Protein AF-A0A966B852-F1 (afdb_monomer_lite)

Sequence (145 aa):
LFPLNEILDSVLAEARLGRPLHDAVEAAAEAEQNRHFDVIASAIGLHGHHGGSLTEILSTVSESIEAEDELRREVETLTAEGRLSAQVLMALPLASLALLSLLSPGYAGPLFTTSAGHALTIVGLVLGAAGWGWLRALSRPGMPL

Foldseek 3Di:
DDPPVVLVVQLVVVVVVVDQSLVSLVVSLVVVPDPVSVVVSVVVNVVSPPPPPPVVVVVVVVVVVVVVVVVVVVVVVVLVVVLVVLVVVLCVVVVVVVVCCVVDVCPLVCLPPPPVSVVVVVVNVVVSVVSVVVSVVVVPPDDDD

Structure (mmCIF, N/CA/C/O backbone):
data_AF-A0A966B852-F1
#
_entry.id   AF-A0A966B852-F1
#
loop_
_atom_site.group_PDB
_atom_site.id
_atom_site.type_symbol
_atom_site.label_atom_id
_atom_site.label_alt_id
_atom_site.label_comp_id
_atom_site.label_asym_id
_atom_site.label_entity_id
_atom_site.label_seq_id
_atom_site.pdbx_PDB_ins_code
_atom_site.Cartn_x
_atom_site.Cartn_y
_atom_site.Cartn_z
_atom_site.occupancy
_atom_site.B_iso_or_equiv
_atom_site.auth_seq_id
_atom_site.auth_comp_id
_atom_site.auth_asym_id
_atom_site.auth_atom_id
_atom_site.pdbx_PDB_model_num
ATOM 1 N N . LEU A 1 1 ? -48.969 -9.190 47.652 1.00 48.00 1 LEU A N 1
ATOM 2 C CA . LEU A 1 1 ? -48.054 -8.143 47.151 1.00 48.00 1 LEU A CA 1
ATOM 3 C C . LEU A 1 1 ? -46.688 -8.484 47.710 1.00 48.00 1 LEU A C 1
ATOM 5 O O . LEU A 1 1 ? -46.558 -8.566 48.920 1.00 48.00 1 LEU A O 1
ATOM 9 N N . PHE A 1 2 ? -45.768 -8.861 46.831 1.00 55.59 2 PHE A N 1
ATOM 10 C CA . PHE A 1 2 ? -44.434 -9.364 47.169 1.00 55.59 2 PHE A CA 1
ATOM 11 C C . PHE A 1 2 ? -43.600 -8.248 47.846 1.00 55.59 2 PHE A C 1
ATOM 13 O O . PHE A 1 2 ? -43.732 -7.104 47.397 1.00 55.59 2 PHE A O 1
ATOM 20 N N . PRO A 1 3 ? -42.776 -8.516 48.880 1.00 65.44 3 PRO A N 1
ATOM 21 C CA . PRO A 1 3 ? -41.957 -7.502 49.561 1.00 65.44 3 PRO A CA 1
ATOM 22 C C . PRO A 1 3 ? -40.738 -7.093 48.712 1.00 65.44 3 PRO A C 1
ATOM 24 O O . PRO A 1 3 ? -39.591 -7.382 49.024 1.00 65.44 3 PRO A O 1
ATOM 27 N N . LEU A 1 4 ? -40.984 -6.422 47.585 1.00 64.31 4 LEU A N 1
ATOM 28 C CA . LEU A 1 4 ? -39.937 -5.926 46.679 1.00 64.31 4 LEU A CA 1
ATOM 29 C C . LEU A 1 4 ? -39.017 -4.893 47.342 1.00 64.31 4 LEU A C 1
ATOM 31 O O . LEU A 1 4 ? -37.854 -4.777 46.973 1.00 64.31 4 LEU A O 1
ATOM 35 N N . ASN A 1 5 ? -39.547 -4.135 48.300 1.00 68.81 5 ASN A N 1
ATOM 36 C CA . ASN A 1 5 ? -38.847 -3.061 48.994 1.00 68.81 5 ASN A CA 1
ATOM 37 C C . ASN A 1 5 ? -37.686 -3.570 49.859 1.00 68.81 5 ASN A C 1
ATOM 39 O O . ASN A 1 5 ? -36.601 -3.012 49.768 1.00 68.81 5 ASN A O 1
ATOM 43 N N . GLU A 1 6 ? -37.879 -4.642 50.630 1.00 66.31 6 GLU A N 1
ATOM 44 C CA . GLU A 1 6 ? -36.829 -5.191 51.507 1.00 66.31 6 GLU A CA 1
ATOM 45 C C . GLU A 1 6 ? -35.634 -5.721 50.700 1.00 66.31 6 GLU A C 1
ATOM 47 O O . GLU A 1 6 ? -34.477 -5.537 51.075 1.00 66.31 6 GLU A O 1
ATOM 52 N N . ILE A 1 7 ? -35.911 -6.302 49.533 1.00 62.09 7 ILE A N 1
ATOM 53 C CA . ILE A 1 7 ? -34.888 -6.859 48.646 1.00 62.09 7 ILE A CA 1
ATOM 54 C C . ILE A 1 7 ? -34.153 -5.745 47.889 1.00 62.09 7 ILE A C 1
ATOM 56 O O . ILE A 1 7 ? -32.927 -5.773 47.792 1.00 62.09 7 ILE A O 1
ATOM 60 N N . LEU A 1 8 ? -34.875 -4.727 47.403 1.00 68.12 8 LEU A N 1
ATOM 61 C CA . LEU A 1 8 ? -34.268 -3.520 46.829 1.00 68.12 8 LEU A CA 1
ATOM 62 C C . LEU A 1 8 ? -33.354 -2.825 47.841 1.00 68.12 8 LEU A C 1
ATOM 64 O O . LEU A 1 8 ? -32.257 -2.415 47.473 1.00 68.12 8 LEU A O 1
ATOM 68 N N . ASP A 1 9 ? -33.763 -2.744 49.106 1.00 75.19 9 ASP A N 1
ATOM 69 C CA . ASP A 1 9 ? -32.949 -2.160 50.169 1.00 75.19 9 ASP A CA 1
ATOM 70 C C . ASP A 1 9 ? -31.682 -2.987 50.446 1.00 75.19 9 ASP A C 1
ATOM 72 O O . ASP A 1 9 ? -30.610 -2.403 50.615 1.00 75.19 9 ASP A O 1
ATOM 76 N N . SER A 1 10 ? -31.760 -4.323 50.408 1.00 69.06 10 SER A N 1
ATOM 77 C CA . SER A 1 10 ? -30.589 -5.208 50.546 1.00 69.06 10 SER A CA 1
ATOM 78 C C . SER A 1 10 ? -29.609 -5.068 49.378 1.00 69.06 10 SER A C 1
ATOM 80 O O . SER A 1 10 ? -28.415 -4.840 49.580 1.00 69.06 10 SER A O 1
ATOM 82 N N . VAL A 1 11 ? -30.116 -5.119 48.144 1.00 66.69 11 VAL A N 1
ATOM 83 C CA . VAL A 1 11 ? -29.307 -4.955 46.926 1.00 66.69 11 VAL A CA 1
ATOM 84 C C . VAL A 1 11 ? -28.652 -3.570 46.889 1.00 66.69 11 VAL A C 1
ATOM 86 O O . VAL A 1 11 ? -27.475 -3.440 46.553 1.00 66.69 11 VAL A O 1
ATOM 89 N N . LEU A 1 12 ? -29.381 -2.519 47.280 1.00 71.81 12 LEU A N 1
ATOM 90 C CA . LEU A 1 12 ? -28.845 -1.160 47.376 1.00 71.81 12 LEU A CA 1
ATOM 91 C C . LEU A 1 12 ? -27.824 -1.015 48.510 1.00 71.81 12 LEU A C 1
ATOM 93 O O . LEU A 1 12 ? -26.866 -0.254 48.358 1.00 71.81 12 LEU A O 1
ATOM 97 N N . ALA A 1 13 ? -27.997 -1.718 49.631 1.00 75.00 13 ALA A N 1
ATOM 98 C CA . ALA A 1 13 ? -27.025 -1.731 50.718 1.00 75.00 13 ALA A CA 1
ATOM 99 C C . ALA A 1 13 ? -25.697 -2.359 50.272 1.00 75.00 13 ALA A C 1
ATOM 101 O O . ALA A 1 13 ? -24.640 -1.782 50.521 1.00 75.00 13 ALA A O 1
ATOM 102 N N . GLU A 1 14 ? -25.732 -3.473 49.543 1.00 66.88 14 GLU A N 1
ATOM 103 C CA . GLU A 1 14 ? -24.518 -4.135 49.050 1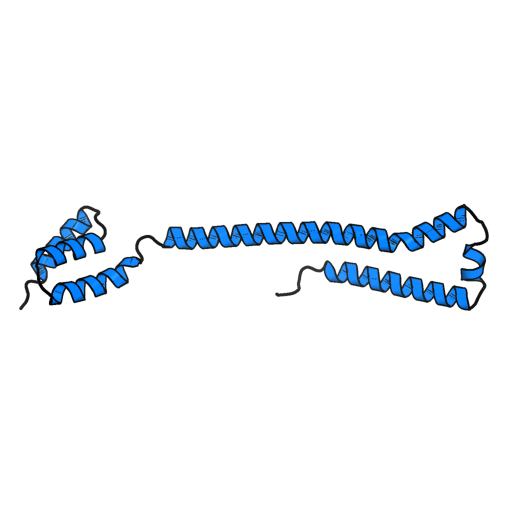.00 66.88 14 GLU A CA 1
ATOM 104 C C . GLU A 1 14 ? -23.863 -3.413 47.872 1.00 66.88 14 GLU A C 1
ATOM 106 O O . GLU A 1 14 ? -22.635 -3.310 47.827 1.00 66.88 14 GLU A O 1
ATOM 111 N N . ALA A 1 15 ? -24.652 -2.799 46.988 1.00 66.75 15 ALA A N 1
ATOM 112 C CA . ALA A 1 15 ? -24.124 -1.912 45.955 1.00 66.75 15 ALA A CA 1
ATOM 113 C C . ALA A 1 15 ? -23.408 -0.688 46.564 1.00 66.75 15 ALA A C 1
ATOM 115 O O . ALA A 1 15 ? -22.363 -0.262 46.072 1.00 66.75 15 ALA A O 1
ATOM 116 N N . ARG A 1 16 ? -23.915 -0.141 47.682 1.00 71.44 16 ARG A N 1
ATOM 117 C CA . ARG A 1 16 ? -23.251 0.945 48.436 1.00 71.44 16 ARG A CA 1
ATOM 118 C C . ARG A 1 16 ? -21.966 0.504 49.136 1.00 71.44 16 ARG A C 1
ATOM 120 O O . ARG A 1 16 ? -21.122 1.351 49.415 1.00 71.44 16 ARG A O 1
ATOM 127 N N . LEU A 1 17 ? -21.802 -0.793 49.393 1.00 76.25 17 LEU A N 1
ATOM 128 C CA . LEU A 1 17 ? -20.567 -1.388 49.914 1.00 76.25 17 LEU A CA 1
ATOM 129 C C . LEU A 1 17 ? -19.534 -1.668 48.807 1.00 76.25 17 LEU A C 1
ATOM 131 O O . LEU A 1 17 ? -18.475 -2.226 49.084 1.00 76.25 17 LEU A O 1
ATOM 135 N N . GLY A 1 18 ? -19.817 -1.257 47.565 1.00 61.81 18 GLY A N 1
ATOM 136 C CA . GLY A 1 18 ? -18.906 -1.384 46.428 1.00 61.81 18 GLY A CA 1
ATOM 137 C C . GLY A 1 18 ? -18.930 -2.757 45.761 1.00 61.81 18 GLY A C 1
ATOM 138 O O . GLY A 1 18 ? -18.088 -3.017 44.902 1.00 61.81 18 GLY A O 1
ATOM 139 N N . ARG A 1 19 ? -19.874 -3.636 46.128 1.00 65.94 19 ARG A N 1
ATOM 140 C CA . ARG A 1 19 ? -20.067 -4.906 45.422 1.00 65.94 19 ARG A CA 1
ATOM 141 C C . ARG A 1 19 ? -20.747 -4.635 44.076 1.00 65.94 19 ARG A C 1
ATOM 143 O O . ARG A 1 19 ? -21.645 -3.790 44.009 1.00 65.94 19 ARG A O 1
ATOM 150 N N . PRO A 1 20 ? -20.341 -5.325 43.000 1.00 65.62 20 PRO A N 1
ATOM 151 C CA . PRO A 1 20 ? -21.034 -5.247 41.726 1.00 65.62 20 PRO A CA 1
ATOM 152 C C . PRO A 1 20 ? -22.525 -5.546 41.900 1.00 65.62 20 PRO A C 1
ATOM 154 O O . PRO A 1 20 ? -22.908 -6.479 42.602 1.00 65.62 20 PRO A O 1
ATOM 157 N N . LEU A 1 21 ? -23.375 -4.757 41.239 1.00 64.25 21 LEU A N 1
ATOM 158 C CA . LEU A 1 21 ? -24.830 -4.876 41.365 1.00 64.25 21 LEU A CA 1
ATOM 159 C C . LEU A 1 21 ? -25.334 -6.285 41.007 1.00 64.25 21 LEU A C 1
ATOM 161 O O . LEU A 1 21 ? -26.315 -6.736 41.581 1.00 64.25 21 LEU A O 1
ATOM 165 N N . HIS A 1 22 ? -24.653 -6.984 40.093 1.00 64.50 22 HIS A N 1
ATOM 166 C CA . HIS A 1 22 ? -24.993 -8.359 39.725 1.00 64.50 22 HIS A CA 1
ATOM 167 C C . HIS A 1 22 ? -24.741 -9.345 40.877 1.00 64.50 22 HIS A C 1
ATOM 169 O O . HIS A 1 22 ? -25.672 -10.046 41.254 1.00 64.50 22 HIS A O 1
ATOM 175 N N . ASP A 1 23 ? -23.556 -9.310 41.497 1.00 66.25 23 ASP A N 1
ATOM 176 C CA . ASP A 1 23 ? -23.209 -10.146 42.654 1.00 66.25 23 ASP A CA 1
ATOM 177 C C . ASP A 1 23 ? -24.171 -9.913 43.828 1.00 66.25 23 ASP A C 1
ATOM 179 O O . ASP A 1 23 ? -24.547 -10.844 44.534 1.00 66.25 23 ASP A O 1
ATOM 183 N N . ALA A 1 24 ? -24.589 -8.659 44.036 1.00 69.69 24 ALA A N 1
ATOM 184 C CA . ALA A 1 24 ? -25.550 -8.293 45.076 1.00 69.69 24 ALA A CA 1
ATOM 185 C C . ALA A 1 24 ? -26.969 -8.816 44.780 1.00 69.69 24 ALA A C 1
ATOM 187 O O . ALA A 1 24 ? -27.673 -9.260 45.684 1.00 69.69 24 ALA A O 1
ATOM 188 N N . VAL A 1 25 ? -27.401 -8.785 43.515 1.00 65.06 25 VAL A N 1
ATOM 189 C CA . VAL A 1 25 ? -28.706 -9.317 43.086 1.00 65.06 25 VAL A CA 1
ATOM 190 C C . VAL A 1 25 ? -28.722 -10.847 43.117 1.00 65.06 25 VAL A C 1
ATOM 192 O O . VAL A 1 25 ? -29.737 -11.426 43.492 1.00 65.06 25 VAL A O 1
ATOM 195 N N . GLU A 1 26 ? -27.615 -11.497 42.760 1.00 68.81 26 GLU A N 1
ATOM 196 C CA . GLU A 1 26 ? -27.466 -12.955 42.786 1.00 68.81 26 GLU A CA 1
ATOM 197 C C . GLU A 1 26 ? -27.435 -13.483 44.224 1.00 68.81 26 GLU A C 1
ATOM 199 O O . GLU A 1 26 ? -28.216 -14.369 44.565 1.00 68.81 26 GLU A O 1
ATOM 204 N N . ALA A 1 27 ? -26.663 -12.848 45.112 1.00 69.50 27 ALA A N 1
ATOM 205 C CA . ALA A 1 27 ? -26.659 -13.178 46.537 1.00 69.50 27 ALA A CA 1
ATOM 206 C C . ALA A 1 27 ? -28.040 -12.981 47.192 1.00 69.50 27 ALA A C 1
ATOM 208 O O . ALA A 1 27 ? -28.475 -13.807 47.998 1.00 69.50 27 ALA A O 1
ATOM 209 N N . ALA A 1 28 ? -28.758 -11.914 46.824 1.00 66.94 28 ALA A N 1
ATOM 210 C CA . ALA A 1 28 ? -30.120 -11.680 47.298 1.00 66.94 28 ALA A CA 1
ATOM 211 C C . ALA A 1 28 ? -31.127 -12.706 46.739 1.00 66.94 28 ALA A C 1
ATOM 213 O O . ALA A 1 28 ? -32.055 -13.102 47.444 1.00 66.94 28 ALA A O 1
ATOM 214 N N . ALA A 1 29 ? -30.944 -13.167 45.498 1.00 65.44 29 ALA A N 1
ATOM 215 C CA . ALA A 1 29 ? -31.790 -14.189 44.882 1.00 65.44 29 ALA A CA 1
ATOM 216 C C . ALA A 1 29 ? -31.567 -15.584 45.495 1.00 65.44 29 ALA A C 1
ATOM 218 O O . ALA A 1 29 ? -32.538 -16.292 45.766 1.00 65.44 29 ALA A O 1
ATOM 219 N N . GLU A 1 30 ? -30.314 -15.948 45.787 1.00 67.69 30 GLU A N 1
ATOM 220 C CA . GLU A 1 30 ? -29.963 -17.205 46.461 1.00 67.69 30 GLU A CA 1
ATOM 221 C C . GLU A 1 30 ? -30.512 -17.273 47.895 1.00 67.69 30 GLU A C 1
ATOM 223 O O . GLU A 1 30 ? -30.950 -18.335 48.348 1.00 67.69 30 GLU A O 1
ATOM 228 N N . ALA A 1 31 ? -30.534 -16.140 48.605 1.00 66.69 31 ALA A N 1
ATOM 229 C CA . ALA A 1 31 ? -31.030 -16.059 49.978 1.00 66.69 31 ALA A CA 1
ATOM 230 C C . ALA A 1 31 ? -32.558 -16.249 50.094 1.00 66.69 31 ALA A C 1
ATOM 232 O O . ALA A 1 31 ? -33.029 -16.822 51.076 1.00 66.69 31 ALA A O 1
ATOM 233 N N . GLU A 1 32 ? -33.330 -15.808 49.096 1.00 67.56 32 GLU A N 1
ATOM 234 C CA . GLU A 1 32 ? -34.805 -15.810 49.116 1.00 67.56 32 GLU A CA 1
ATOM 235 C C . GLU A 1 32 ? -35.452 -17.133 48.639 1.00 67.56 32 GLU A C 1
ATOM 237 O O . GLU A 1 32 ? -36.660 -17.320 48.792 1.00 67.56 32 GLU A O 1
ATOM 242 N N . GLN A 1 33 ? -34.681 -18.079 48.075 1.00 60.09 33 GLN A N 1
ATOM 243 C CA . GLN A 1 33 ? -35.133 -19.421 47.637 1.00 60.09 33 GLN A CA 1
ATOM 244 C C . GLN A 1 33 ? -36.464 -19.442 46.845 1.00 60.09 33 GLN A C 1
ATOM 246 O O . GLN A 1 33 ? -37.292 -20.348 46.997 1.00 60.09 33 GLN A O 1
ATOM 251 N N . ASN A 1 34 ? -36.693 -18.456 45.970 1.00 62.53 34 ASN A N 1
ATOM 252 C CA . ASN A 1 34 ? -37.929 -18.335 45.195 1.00 62.53 34 ASN A CA 1
ATOM 253 C C . ASN A 1 34 ? -37.671 -18.408 43.682 1.00 62.53 34 ASN A C 1
ATOM 255 O O . ASN A 1 34 ? -37.005 -17.558 43.101 1.00 62.53 34 ASN A O 1
ATOM 259 N N . ARG A 1 35 ? -38.296 -19.380 43.007 1.00 56.00 35 ARG A N 1
ATOM 260 C CA . ARG A 1 35 ? -38.145 -19.638 41.561 1.00 56.00 35 ARG A CA 1
ATOM 261 C C . ARG A 1 35 ? -38.509 -18.444 40.662 1.00 56.00 35 ARG A C 1
ATOM 263 O O . ARG A 1 35 ? -38.026 -18.359 39.537 1.00 56.00 35 ARG A O 1
ATOM 270 N N . HIS A 1 36 ? -39.369 -17.531 41.114 1.00 56.44 36 HIS A N 1
ATOM 271 C CA . HIS A 1 36 ? -39.676 -16.313 40.355 1.00 56.44 36 HIS A CA 1
ATOM 272 C C . HIS A 1 36 ? -38.546 -15.275 40.422 1.00 56.44 36 HIS A C 1
ATOM 27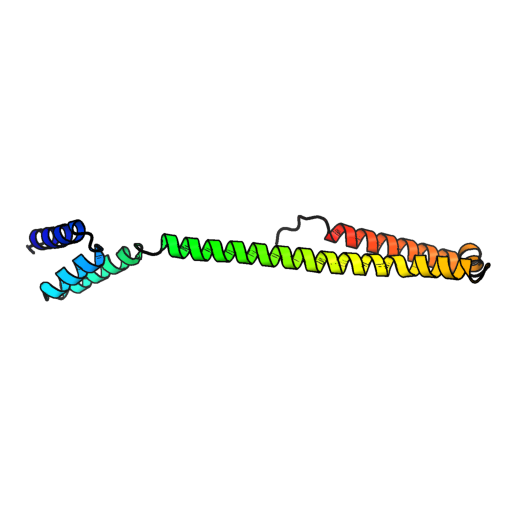4 O O . HIS A 1 36 ? -38.415 -14.471 39.501 1.00 56.44 36 HIS A O 1
ATOM 280 N N . PHE A 1 37 ? -37.717 -15.324 41.467 1.00 60.38 37 PHE A N 1
ATOM 281 C CA . PHE A 1 37 ? -36.550 -14.466 41.637 1.00 60.38 37 PHE A CA 1
ATOM 282 C C . PHE A 1 37 ? -35.379 -14.892 40.754 1.00 60.38 37 PHE A C 1
ATOM 284 O O . PHE A 1 37 ? -34.794 -14.019 40.125 1.00 60.38 37 PHE A O 1
ATOM 291 N N . ASP A 1 38 ? -35.124 -16.194 40.577 1.00 59.75 38 ASP A N 1
ATOM 292 C CA . ASP A 1 38 ? -34.083 -16.693 39.656 1.00 59.75 38 ASP A CA 1
ATOM 293 C C . ASP A 1 38 ? -34.253 -16.156 38.231 1.00 59.75 38 ASP A C 1
ATOM 295 O O . ASP A 1 38 ? -33.286 -15.812 37.553 1.00 59.75 38 ASP A O 1
ATOM 299 N N . VAL A 1 39 ? -35.502 -16.050 37.766 1.00 58.03 39 VAL A N 1
ATOM 300 C CA . VAL A 1 39 ? -35.824 -15.556 36.420 1.00 58.03 39 VAL A CA 1
ATOM 301 C C . VAL A 1 39 ? -35.563 -14.051 36.304 1.00 58.03 39 VAL A C 1
ATOM 303 O O . VAL A 1 39 ? -35.057 -13.591 35.280 1.00 58.03 39 VAL A O 1
ATOM 306 N N . ILE A 1 40 ? -35.876 -13.281 37.349 1.00 61.28 40 ILE A N 1
ATOM 307 C CA . ILE A 1 40 ? -35.648 -11.829 37.388 1.00 61.28 40 ILE A CA 1
ATOM 308 C C . ILE A 1 40 ? -34.151 -11.530 37.564 1.00 61.28 40 ILE A C 1
ATOM 310 O O . ILE A 1 40 ? -33.616 -10.679 36.856 1.00 61.28 40 ILE A O 1
ATOM 314 N N . ALA A 1 41 ? -33.460 -12.273 38.429 1.00 61.38 41 ALA A N 1
ATOM 315 C CA . ALA A 1 41 ? -32.017 -12.200 38.623 1.00 61.38 41 ALA A CA 1
ATOM 316 C C . ALA A 1 41 ? -31.260 -12.571 37.340 1.00 61.38 41 ALA A C 1
ATOM 318 O O . ALA A 1 41 ? -30.380 -11.826 36.926 1.00 61.38 41 ALA A O 1
ATOM 319 N N . SER A 1 42 ? -31.672 -13.628 36.632 1.00 58.44 42 SER A N 1
ATOM 320 C CA . SER A 1 42 ? -31.094 -14.005 35.332 1.00 58.44 42 SER A CA 1
ATOM 321 C C . SER A 1 42 ? -31.298 -12.922 34.265 1.00 58.44 42 SER A C 1
ATOM 323 O O . SER A 1 42 ? -30.395 -12.639 33.480 1.00 58.44 42 SER A O 1
ATOM 325 N N . ALA A 1 43 ? -32.469 -12.273 34.240 1.00 56.06 43 ALA A N 1
ATOM 326 C CA . ALA A 1 43 ? -32.754 -11.188 33.300 1.00 56.06 43 ALA A CA 1
ATOM 327 C C . ALA A 1 43 ? -31.921 -9.920 33.582 1.00 56.06 43 ALA A C 1
ATOM 329 O O . ALA A 1 43 ? -31.491 -9.243 32.645 1.00 56.06 43 ALA A O 1
ATOM 330 N N . ILE A 1 44 ? -31.669 -9.614 34.859 1.00 58.50 44 ILE A N 1
ATOM 331 C CA . ILE A 1 44 ? -30.837 -8.481 35.292 1.00 58.50 44 ILE A CA 1
ATOM 332 C C . ILE A 1 44 ? -29.342 -8.799 35.123 1.00 58.50 44 ILE A C 1
ATOM 334 O O . ILE A 1 44 ? -28.597 -7.956 34.625 1.00 58.50 44 ILE A O 1
ATOM 338 N N . GLY A 1 45 ? -28.907 -10.021 35.438 1.00 54.81 45 GLY A N 1
ATOM 339 C CA . GLY A 1 45 ? -27.536 -10.501 35.236 1.00 54.81 45 GLY A CA 1
ATOM 340 C C . GLY A 1 45 ? -27.113 -10.503 33.764 1.00 54.81 45 GLY A C 1
ATOM 341 O O . GLY A 1 45 ? -25.975 -10.155 33.447 1.00 54.81 45 GLY A O 1
ATOM 342 N N . LEU A 1 46 ? -28.055 -10.767 32.850 1.00 50.84 46 LEU A N 1
ATOM 343 C CA . LEU A 1 46 ? -27.834 -10.677 31.404 1.00 50.84 46 LEU A CA 1
ATOM 344 C C . LEU A 1 46 ? -27.556 -9.236 30.931 1.00 50.84 46 LEU A C 1
ATOM 346 O O . LEU A 1 46 ? -26.767 -9.035 30.010 1.00 50.84 46 LEU A O 1
ATOM 350 N N . HIS A 1 47 ? -28.157 -8.228 31.573 1.00 45.53 47 HIS A N 1
ATOM 351 C CA . HIS A 1 47 ? -27.874 -6.811 31.296 1.00 45.53 47 HIS A CA 1
ATOM 352 C C . HIS A 1 47 ? -26.650 -6.281 32.066 1.00 45.53 47 HIS A C 1
ATOM 354 O O . HIS A 1 47 ? -25.979 -5.363 31.598 1.00 45.53 47 HIS A O 1
ATOM 360 N N . GLY A 1 48 ? -26.321 -6.873 33.218 1.00 49.31 48 GLY A N 1
ATOM 361 C CA . GLY A 1 48 ? -25.171 -6.509 34.056 1.00 49.31 48 GLY A CA 1
ATOM 362 C C . GLY A 1 48 ? -23.807 -6.956 33.518 1.00 49.31 48 GLY A C 1
ATOM 363 O O . GLY A 1 48 ? -22.780 -6.491 34.007 1.00 49.31 48 GLY A O 1
ATOM 364 N N . HIS A 1 49 ? -23.779 -7.788 32.472 1.00 47.94 49 HIS A N 1
ATOM 365 C CA . HIS A 1 49 ? -22.552 -8.267 31.818 1.00 47.94 49 HIS A CA 1
ATOM 366 C C . HIS A 1 49 ? -21.667 -7.152 31.222 1.00 47.94 49 HIS A C 1
ATOM 368 O O . HIS A 1 49 ? -20.530 -7.399 30.835 1.00 47.94 49 HIS A O 1
ATOM 374 N N . HIS A 1 50 ? -22.157 -5.911 31.154 1.00 47.75 50 HIS A N 1
ATOM 375 C CA . HIS A 1 50 ? -21.450 -4.779 30.545 1.00 47.75 50 HIS A CA 1
ATOM 376 C C . HIS A 1 50 ? -20.764 -3.883 31.593 1.00 47.75 50 HIS A C 1
ATOM 378 O O . HIS A 1 50 ? -20.739 -2.662 31.463 1.00 47.75 50 HIS A O 1
ATOM 384 N N . GLY A 1 51 ? -20.221 -4.485 32.657 1.00 48.91 51 GLY A N 1
ATOM 385 C CA . GLY A 1 51 ? -19.489 -3.781 33.719 1.00 48.91 51 GLY A CA 1
ATOM 386 C C . GLY A 1 51 ? -17.959 -3.892 33.657 1.00 48.91 51 GLY A C 1
ATOM 387 O O . GLY A 1 51 ? -17.283 -3.110 34.315 1.00 48.91 51 GLY A O 1
ATOM 388 N N . GLY A 1 52 ? -17.401 -4.828 32.876 1.00 49.19 52 GLY A N 1
ATOM 389 C CA . GLY A 1 52 ? -15.947 -5.074 32.792 1.00 49.19 52 GLY A CA 1
ATOM 390 C C . GLY A 1 52 ? -15.303 -4.816 31.424 1.00 49.19 52 GLY A C 1
ATOM 391 O O . GLY A 1 52 ? -14.083 -4.801 31.312 1.00 49.19 52 GLY A O 1
ATOM 392 N N . SER A 1 53 ? -16.099 -4.583 30.377 1.00 61.12 53 SER A N 1
ATOM 393 C CA . SER A 1 53 ? -15.660 -4.890 29.007 1.00 61.12 53 SER A CA 1
ATOM 394 C C . SER A 1 53 ? -15.285 -3.681 28.138 1.00 61.12 53 SER A C 1
ATOM 396 O O . SER A 1 53 ? -14.790 -3.863 27.040 1.00 61.12 53 SER A O 1
ATOM 398 N N . LEU A 1 54 ? -15.450 -2.426 28.573 1.00 60.50 54 LEU A N 1
ATOM 399 C CA . LEU A 1 54 ? -14.984 -1.289 27.751 1.00 60.50 54 LEU A CA 1
ATOM 400 C C . LEU A 1 54 ? -13.458 -1.240 27.656 1.00 60.50 54 LEU A C 1
ATOM 402 O O . LEU A 1 54 ? -12.928 -1.008 26.578 1.00 60.50 54 LEU A O 1
ATOM 406 N N . THR A 1 55 ? -12.757 -1.493 28.762 1.00 73.44 55 THR A N 1
ATOM 407 C CA . THR A 1 55 ? -11.291 -1.594 28.772 1.00 73.44 55 THR A CA 1
ATOM 408 C C . THR A 1 55 ? -10.817 -2.792 27.952 1.00 73.44 55 THR A C 1
ATOM 410 O O . THR A 1 55 ? -9.824 -2.685 27.248 1.00 73.44 55 THR A O 1
ATOM 413 N N . GLU A 1 56 ? -11.548 -3.905 27.997 1.00 73.50 56 GLU A N 1
ATOM 414 C CA . GLU A 1 56 ? -11.250 -5.118 27.231 1.00 73.50 56 GLU A CA 1
ATOM 415 C C . GLU A 1 56 ? -11.493 -4.915 25.729 1.00 73.50 56 GLU A C 1
ATOM 417 O O . GLU A 1 56 ? -10.595 -5.141 24.929 1.00 73.50 56 GLU A O 1
ATOM 422 N N . ILE A 1 57 ? -12.649 -4.365 25.344 1.00 75.50 57 ILE A N 1
ATOM 423 C CA . ILE A 1 57 ? -12.969 -4.001 23.958 1.00 75.50 57 ILE A CA 1
ATOM 424 C C . ILE A 1 57 ? -11.973 -2.960 23.438 1.00 75.50 57 ILE A C 1
ATOM 426 O O . ILE A 1 57 ? -11.488 -3.087 22.318 1.00 75.50 57 ILE A O 1
ATOM 430 N N . LEU A 1 58 ? -11.628 -1.945 24.236 1.00 81.00 58 LEU A N 1
ATOM 431 C CA . LEU A 1 58 ? -10.645 -0.934 23.850 1.00 81.00 58 LEU A CA 1
ATOM 432 C C . LEU A 1 58 ? -9.235 -1.532 23.741 1.00 81.00 58 LEU A C 1
ATOM 434 O O . LEU A 1 58 ? -8.482 -1.111 22.868 1.00 81.00 58 LEU A O 1
ATOM 438 N N . SER A 1 59 ? -8.894 -2.528 24.564 1.00 83.00 59 SER A N 1
ATOM 439 C CA . SER A 1 59 ? -7.640 -3.285 24.468 1.00 83.00 59 SER A CA 1
ATOM 440 C C . SER A 1 59 ? -7.590 -4.109 23.187 1.00 83.00 59 SER A C 1
ATOM 442 O O . SER A 1 59 ? -6.615 -4.015 22.456 1.00 83.00 59 SER A O 1
ATOM 444 N N . THR A 1 60 ? -8.658 -4.839 22.856 1.00 84.25 60 THR A N 1
ATOM 445 C CA . THR A 1 60 ? -8.755 -5.600 21.604 1.00 84.25 60 THR A CA 1
ATOM 446 C C . THR A 1 60 ? -8.701 -4.687 20.380 1.00 84.25 60 THR A C 1
ATOM 448 O O . THR A 1 60 ? -8.036 -4.999 19.398 1.00 84.25 60 THR A O 1
ATOM 451 N N . VAL A 1 61 ? -9.372 -3.531 20.425 1.00 86.75 61 VAL A N 1
ATOM 452 C CA . VAL A 1 61 ? -9.306 -2.542 19.340 1.00 86.75 61 VAL A CA 1
ATOM 453 C C . VAL A 1 61 ? -7.902 -1.941 19.236 1.00 86.75 61 VAL A C 1
ATOM 455 O O . VAL A 1 61 ? -7.405 -1.781 18.127 1.00 86.75 61 VAL A O 1
ATOM 458 N N . SER A 1 62 ? -7.242 -1.649 20.359 1.00 88.94 62 SER A N 1
ATOM 459 C CA . SER A 1 62 ? -5.868 -1.126 20.364 1.00 88.94 62 SER A CA 1
ATOM 460 C C . SER A 1 62 ? -4.871 -2.149 19.817 1.00 88.94 62 SER A C 1
ATOM 462 O O . SER A 1 62 ? -4.084 -1.800 18.945 1.00 88.94 62 SER A O 1
ATOM 464 N N . GLU A 1 63 ? -4.964 -3.416 20.231 1.00 92.25 63 GLU A N 1
ATOM 465 C CA . GLU A 1 63 ? -4.167 -4.519 19.671 1.00 92.25 63 GLU A CA 1
ATOM 466 C C . GLU A 1 63 ? -4.419 -4.690 18.170 1.00 92.25 63 GLU A C 1
ATOM 468 O O . GLU A 1 63 ? -3.483 -4.891 17.401 1.00 92.25 63 GLU A O 1
ATOM 473 N N . SER A 1 64 ? -5.674 -4.563 17.728 1.00 93.00 64 SER A N 1
ATOM 474 C CA . SER A 1 64 ? -6.013 -4.629 16.306 1.00 93.00 64 SER A CA 1
ATOM 475 C C . SER A 1 64 ? -5.401 -3.475 15.510 1.00 93.00 64 SER A C 1
ATOM 477 O O . SER A 1 64 ? -4.933 -3.701 14.396 1.00 93.00 64 SER A O 1
ATOM 479 N N . ILE A 1 65 ? -5.401 -2.254 16.053 1.00 91.44 65 ILE A N 1
ATOM 480 C CA . ILE A 1 65 ? -4.798 -1.081 15.404 1.00 91.44 65 ILE A CA 1
ATOM 481 C C . ILE A 1 65 ? -3.278 -1.237 15.343 1.00 91.44 65 ILE A C 1
ATOM 483 O O . ILE A 1 65 ? -2.688 -0.988 14.297 1.00 91.44 65 ILE A O 1
ATOM 487 N N . GLU A 1 66 ? -2.638 -1.675 16.431 1.00 94.88 66 GLU A N 1
ATOM 488 C CA . GLU A 1 66 ? -1.192 -1.923 16.458 1.00 94.88 66 GLU A CA 1
ATOM 489 C C . GLU A 1 66 ? -0.787 -3.013 15.458 1.00 94.88 66 GLU A C 1
ATOM 491 O O . GLU A 1 66 ? 0.185 -2.834 14.722 1.00 94.88 66 GLU A O 1
ATOM 496 N N . ALA A 1 67 ? -1.568 -4.094 15.363 1.00 92.38 67 ALA A N 1
ATOM 497 C CA . ALA A 1 67 ? -1.347 -5.158 14.389 1.00 92.38 67 ALA 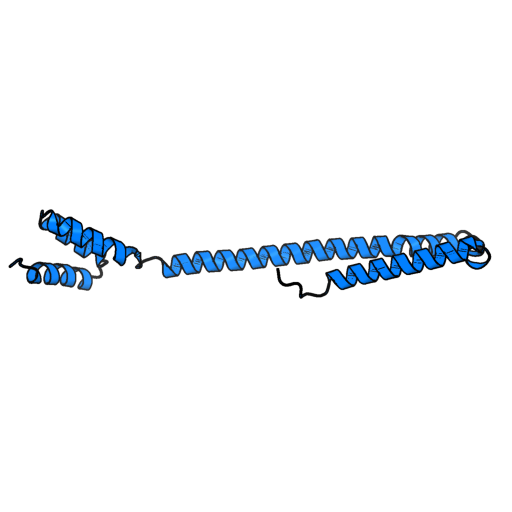A CA 1
ATOM 498 C C . ALA A 1 67 ? -1.505 -4.669 12.939 1.00 92.38 67 ALA A C 1
ATOM 500 O O . ALA A 1 67 ? -0.714 -5.045 12.072 1.00 92.38 67 ALA A O 1
ATOM 501 N N . GLU A 1 68 ? -2.495 -3.817 12.658 1.00 94.19 68 GLU A N 1
ATOM 502 C CA . GLU A 1 68 ? -2.665 -3.207 11.334 1.00 94.19 68 GLU A CA 1
ATOM 503 C C . GLU A 1 68 ? -1.479 -2.297 10.980 1.00 94.19 68 GLU A C 1
ATOM 505 O O . GLU A 1 68 ? -0.962 -2.345 9.860 1.00 94.19 68 GLU A O 1
ATOM 510 N N . ASP A 1 69 ? -1.001 -1.513 11.946 1.00 92.56 69 ASP A N 1
ATOM 511 C CA . ASP A 1 69 ? 0.154 -0.634 11.786 1.00 92.56 69 ASP A CA 1
ATOM 512 C C . ASP A 1 69 ? 1.441 -1.428 11.515 1.00 92.56 69 ASP A C 1
ATOM 514 O O . ASP A 1 69 ? 2.242 -1.046 10.656 1.00 92.56 69 ASP A O 1
ATOM 518 N N . GLU A 1 70 ? 1.644 -2.547 12.211 1.00 92.94 70 GLU A N 1
ATOM 519 C CA . GLU A 1 70 ? 2.787 -3.437 11.998 1.00 92.94 70 GLU A CA 1
ATOM 520 C C . GLU A 1 70 ? 2.732 -4.114 10.624 1.00 92.94 70 GLU A C 1
ATOM 522 O O . GLU A 1 70 ? 3.703 -4.032 9.867 1.00 92.94 70 GLU A O 1
ATOM 527 N N . LEU A 1 71 ? 1.575 -4.661 10.232 1.00 90.56 71 LEU A N 1
ATOM 528 C CA . LEU A 1 71 ? 1.367 -5.224 8.893 1.00 90.56 71 LEU A CA 1
ATOM 529 C C . LEU A 1 71 ? 1.615 -4.188 7.797 1.00 90.56 71 LEU A C 1
ATOM 531 O O . LEU A 1 71 ? 2.251 -4.483 6.784 1.00 90.56 71 LEU A O 1
ATOM 535 N N . ARG A 1 72 ? 1.145 -2.953 7.988 1.00 88.19 72 ARG A N 1
ATOM 536 C CA . ARG A 1 72 ? 1.371 -1.876 7.028 1.00 88.19 72 ARG A CA 1
ATOM 537 C C . ARG A 1 72 ? 2.856 -1.548 6.898 1.00 88.19 72 ARG A C 1
ATOM 539 O O . ARG A 1 72 ? 3.340 -1.413 5.774 1.00 88.19 72 ARG A O 1
ATOM 546 N N . ARG A 1 73 ? 3.590 -1.455 8.0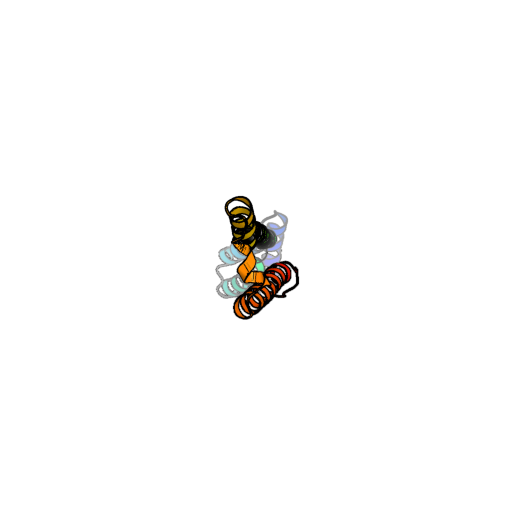10 1.00 87.25 73 ARG A N 1
ATOM 547 C CA . ARG A 1 73 ? 5.048 -1.228 7.999 1.00 87.25 73 ARG A CA 1
ATOM 548 C C . ARG A 1 73 ? 5.793 -2.380 7.327 1.00 87.25 73 ARG A C 1
ATOM 550 O O . ARG A 1 73 ? 6.732 -2.135 6.565 1.00 87.25 73 ARG A O 1
ATOM 557 N N . GLU A 1 74 ? 5.366 -3.617 7.556 1.00 89.12 74 GLU A N 1
ATOM 558 C CA . GLU A 1 74 ? 5.943 -4.797 6.914 1.00 89.12 74 GLU A CA 1
ATOM 559 C C . GLU A 1 74 ? 5.699 -4.781 5.398 1.00 89.12 74 GLU A C 1
ATOM 561 O O . GLU A 1 74 ? 6.645 -4.899 4.618 1.00 89.12 74 GLU A O 1
ATOM 566 N N . VAL A 1 75 ? 4.467 -4.510 4.955 1.00 85.62 75 VAL A N 1
ATOM 567 C CA . VAL A 1 75 ? 4.127 -4.369 3.529 1.00 85.62 75 VAL A CA 1
ATOM 568 C C . VAL A 1 75 ? 4.887 -3.212 2.877 1.00 85.62 75 VAL A C 1
ATOM 570 O O . VAL A 1 75 ? 5.388 -3.364 1.759 1.00 85.62 75 VAL A O 1
ATOM 573 N N . GLU A 1 76 ? 5.008 -2.063 3.545 1.00 83.81 76 GLU A N 1
ATOM 574 C CA . GLU A 1 76 ? 5.789 -0.921 3.056 1.00 83.81 76 GLU A CA 1
ATOM 575 C C . GLU A 1 76 ? 7.269 -1.299 2.875 1.00 83.81 76 GLU A C 1
ATOM 577 O O . GLU A 1 76 ? 7.864 -0.974 1.842 1.00 83.81 76 GLU A O 1
ATOM 582 N N . THR A 1 77 ? 7.834 -2.055 3.819 1.00 85.62 77 THR A N 1
ATOM 583 C CA . THR A 1 77 ? 9.225 -2.533 3.778 1.00 85.62 77 THR A CA 1
ATOM 584 C C . THR A 1 77 ? 9.445 -3.557 2.661 1.00 85.62 77 THR A C 1
ATOM 586 O O . THR A 1 77 ? 10.334 -3.374 1.827 1.00 85.62 77 THR A O 1
ATOM 589 N N . LEU A 1 78 ? 8.593 -4.583 2.568 1.00 83.19 78 LEU A N 1
ATOM 590 C CA . LEU A 1 78 ? 8.645 -5.603 1.511 1.00 83.19 78 LEU A CA 1
ATOM 591 C C . LEU A 1 78 ? 8.475 -4.982 0.118 1.00 83.19 78 LEU A C 1
ATOM 593 O O . LEU A 1 78 ? 9.170 -5.332 -0.839 1.00 83.19 78 LEU A O 1
ATOM 597 N N . THR A 1 79 ? 7.581 -4.000 -0.003 1.00 85.31 79 THR A N 1
ATOM 598 C CA . THR A 1 79 ? 7.377 -3.266 -1.255 1.00 85.31 79 THR A CA 1
ATOM 599 C C . THR A 1 79 ? 8.593 -2.405 -1.598 1.00 85.31 79 THR A C 1
ATOM 601 O O . THR A 1 79 ? 8.939 -2.284 -2.775 1.00 85.31 79 THR A O 1
ATOM 604 N N . ALA A 1 80 ? 9.263 -1.804 -0.610 1.00 81.38 80 ALA A N 1
ATOM 605 C CA . ALA A 1 80 ? 10.486 -1.039 -0.833 1.00 81.38 80 ALA A CA 1
ATOM 606 C C . ALA A 1 80 ? 11.617 -1.923 -1.384 1.00 81.38 80 ALA A C 1
ATOM 608 O O . ALA A 1 80 ? 12.249 -1.548 -2.375 1.00 81.38 80 ALA A O 1
ATOM 609 N N . GLU A 1 81 ? 11.817 -3.117 -0.824 1.00 81.00 81 GLU A N 1
ATOM 610 C CA . GLU A 1 81 ? 12.797 -4.088 -1.324 1.00 81.00 81 GLU A CA 1
ATOM 611 C C . GLU A 1 81 ? 12.463 -4.549 -2.754 1.00 81.00 81 GLU A C 1
ATOM 613 O O . GLU A 1 81 ? 13.311 -4.492 -3.651 1.00 81.00 81 GLU A O 1
ATOM 618 N N . GLY A 1 82 ? 11.199 -4.903 -3.010 1.00 83.00 82 GLY A N 1
ATOM 619 C CA . GLY A 1 82 ? 10.728 -5.280 -4.344 1.00 83.00 82 GLY A CA 1
ATOM 620 C C . GLY A 1 82 ? 10.906 -4.165 -5.382 1.00 83.00 82 GLY A C 1
ATOM 621 O O . GLY A 1 82 ? 11.303 -4.426 -6.520 1.00 83.00 82 GLY A O 1
ATOM 622 N N . ARG A 1 83 ? 10.685 -2.901 -4.995 1.00 83.31 83 ARG A N 1
ATOM 623 C CA . ARG A 1 83 ? 10.913 -1.731 -5.860 1.00 83.31 83 ARG A CA 1
ATOM 624 C C . ARG A 1 83 ? 12.386 -1.540 -6.194 1.00 83.31 83 ARG A C 1
ATOM 626 O O . ARG A 1 83 ? 12.690 -1.264 -7.353 1.00 83.31 83 ARG A O 1
ATOM 633 N N . LEU A 1 84 ? 13.283 -1.682 -5.219 1.00 84.62 84 LEU A N 1
ATOM 634 C CA . LEU A 1 84 ? 14.725 -1.587 -5.455 1.00 84.62 84 LEU A CA 1
ATOM 635 C C . LEU A 1 84 ? 15.197 -2.697 -6.399 1.00 84.62 84 LEU A C 1
ATOM 637 O O . LEU A 1 84 ? 15.878 -2.414 -7.383 1.00 84.62 84 LEU A O 1
ATOM 641 N N . SER A 1 85 ? 14.761 -3.937 -6.165 1.00 86.69 85 SER A N 1
ATOM 642 C CA . SER A 1 85 ? 15.066 -5.072 -7.043 1.00 86.69 85 SER A CA 1
ATOM 643 C C . SER A 1 85 ? 14.571 -4.838 -8.477 1.00 86.69 85 SER A C 1
ATOM 645 O O . SER A 1 85 ? 15.331 -4.964 -9.440 1.00 86.69 85 SER A O 1
ATOM 647 N N . ALA A 1 86 ? 13.327 -4.381 -8.638 1.00 84.88 86 ALA A N 1
ATOM 648 C CA . ALA A 1 86 ? 12.763 -4.069 -9.947 1.00 84.88 86 ALA A CA 1
ATOM 649 C C . ALA A 1 86 ? 13.487 -2.904 -10.652 1.00 84.88 86 ALA A C 1
ATOM 651 O O . ALA A 1 86 ? 13.687 -2.956 -11.866 1.00 84.88 86 ALA A O 1
ATOM 652 N N . GLN A 1 87 ? 13.937 -1.879 -9.917 1.00 84.75 87 GLN A N 1
ATOM 653 C CA . GLN A 1 87 ? 14.762 -0.800 -10.475 1.00 84.75 87 GLN A CA 1
ATOM 654 C C . GLN A 1 87 ? 16.117 -1.312 -10.978 1.00 84.75 87 GLN A C 1
ATOM 656 O O . GLN A 1 87 ? 16.536 -0.944 -12.077 1.00 84.75 87 GLN A O 1
ATOM 661 N N . VAL A 1 88 ? 16.782 -2.192 -10.222 1.00 89.12 88 VAL A N 1
ATOM 662 C CA . VAL A 1 88 ? 18.058 -2.806 -10.626 1.00 89.12 88 VAL A CA 1
ATOM 663 C C . VAL A 1 88 ? 17.884 -3.662 -11.883 1.00 89.12 88 VAL A C 1
ATOM 665 O O . VAL A 1 88 ? 18.648 -3.514 -12.838 1.00 89.12 88 VAL A O 1
ATOM 668 N N . LEU A 1 89 ? 16.850 -4.507 -11.930 1.00 88.44 89 LEU A N 1
ATOM 669 C CA . LEU A 1 89 ? 16.537 -5.338 -13.100 1.00 88.44 89 LEU A CA 1
ATOM 670 C C . LEU A 1 89 ? 16.233 -4.498 -14.348 1.00 88.44 89 LEU A C 1
ATOM 672 O O . LEU A 1 89 ? 16.629 -4.864 -15.452 1.00 88.44 89 LEU A O 1
ATOM 676 N N . MET A 1 90 ? 15.576 -3.350 -14.179 1.00 85.56 90 MET A N 1
ATOM 677 C CA . MET A 1 90 ? 15.281 -2.428 -15.277 1.00 85.56 90 MET A CA 1
ATOM 678 C C . MET A 1 90 ? 16.531 -1.684 -15.773 1.00 85.56 90 MET A C 1
ATOM 680 O O . MET A 1 90 ? 16.635 -1.375 -16.959 1.00 85.56 90 MET A O 1
ATOM 684 N N . ALA A 1 91 ? 17.501 -1.428 -14.890 1.00 87.44 91 ALA A N 1
ATOM 685 C CA . ALA A 1 91 ? 18.777 -0.804 -15.242 1.00 87.44 91 ALA A CA 1
ATOM 686 C C . ALA A 1 91 ? 19.763 -1.776 -15.920 1.00 87.44 91 ALA A C 1
ATOM 688 O O . ALA A 1 91 ? 20.600 -1.350 -16.714 1.00 87.44 91 ALA A O 1
ATOM 689 N N . LEU A 1 92 ? 19.655 -3.077 -15.647 1.00 90.62 92 LEU A N 1
ATOM 690 C CA . LEU A 1 92 ? 20.510 -4.149 -16.176 1.00 90.62 92 LEU A CA 1
ATOM 691 C C . LEU A 1 92 ? 20.703 -4.143 -17.713 1.00 90.62 92 LEU A C 1
ATOM 693 O O . LEU A 1 92 ? 21.853 -4.190 -18.162 1.00 90.62 92 LEU A O 1
ATOM 697 N N . PRO A 1 93 ? 19.654 -4.055 -18.557 1.00 84.31 93 PRO A N 1
ATOM 698 C CA . PRO A 1 93 ? 19.820 -3.992 -20.014 1.00 84.31 93 PRO A CA 1
ATOM 699 C C . PRO A 1 93 ? 20.554 -2.725 -20.482 1.00 84.31 93 PRO A C 1
ATOM 701 O O . PRO A 1 93 ? 21.364 -2.787 -21.403 1.00 84.31 93 PRO A O 1
ATOM 704 N N . LEU A 1 94 ? 20.340 -1.583 -19.822 1.00 86.94 94 LEU A N 1
ATOM 705 C CA . LEU A 1 94 ? 21.063 -0.344 -20.129 1.00 86.94 94 LEU A CA 1
ATOM 706 C C . LEU A 1 94 ? 22.533 -0.433 -19.700 1.00 86.94 94 LEU A C 1
ATOM 708 O O . LEU A 1 94 ? 23.425 -0.054 -20.457 1.00 86.94 94 LEU A O 1
ATOM 712 N N . ALA A 1 95 ? 22.787 -0.975 -18.508 1.00 89.12 95 ALA A N 1
ATOM 713 C CA . ALA A 1 95 ? 24.129 -1.169 -17.975 1.00 89.12 95 ALA A CA 1
ATOM 714 C C . ALA A 1 95 ? 24.939 -2.157 -18.825 1.00 89.12 95 ALA A C 1
ATOM 716 O O . ALA A 1 95 ? 26.090 -1.882 -19.155 1.00 89.12 95 ALA A O 1
ATOM 717 N N . SER A 1 96 ? 24.336 -3.279 -19.228 1.00 88.75 96 SER A N 1
ATOM 718 C CA . SER A 1 96 ? 24.980 -4.261 -20.108 1.00 88.75 96 SER A CA 1
ATOM 719 C C . SER A 1 96 ? 25.267 -3.687 -21.495 1.00 88.75 96 SER A C 1
ATOM 721 O O . SER A 1 96 ? 26.372 -3.873 -21.997 1.00 88.75 96 SER A O 1
ATOM 723 N N . LEU A 1 97 ? 24.347 -2.917 -22.085 1.00 85.56 97 LEU A N 1
ATOM 724 C CA . LEU A 1 97 ? 24.589 -2.230 -23.356 1.00 85.56 97 LEU A CA 1
ATOM 725 C C . LEU A 1 97 ? 25.749 -1.226 -23.255 1.00 85.56 97 LEU A C 1
ATOM 727 O O . LEU A 1 97 ? 26.614 -1.194 -24.133 1.00 85.56 97 LEU A O 1
ATOM 731 N N . ALA A 1 98 ? 25.790 -0.429 -22.183 1.00 86.25 98 ALA A N 1
ATOM 732 C CA . ALA A 1 98 ? 26.868 0.525 -21.936 1.00 86.25 98 ALA A CA 1
ATOM 733 C C . ALA A 1 98 ? 28.217 -0.184 -21.747 1.00 86.25 98 ALA A C 1
ATOM 735 O O . ALA A 1 98 ? 29.207 0.188 -22.376 1.00 86.25 98 ALA A O 1
ATOM 736 N N . LEU A 1 99 ? 28.242 -1.246 -20.938 1.00 90.81 99 LEU A N 1
ATOM 737 C CA . LEU A 1 99 ? 29.436 -2.044 -20.680 1.00 90.81 99 LEU A CA 1
ATOM 738 C C . LEU A 1 99 ? 29.959 -2.701 -21.964 1.00 90.81 99 LEU A C 1
ATOM 740 O O . LEU A 1 99 ? 31.144 -2.598 -22.269 1.00 90.81 99 LEU A O 1
ATOM 744 N N . LEU A 1 100 ? 29.083 -3.317 -22.761 1.00 88.19 100 LEU A N 1
ATOM 745 C CA . LEU A 1 100 ? 29.458 -3.927 -24.039 1.00 88.19 100 LEU A CA 1
ATOM 746 C C . LEU A 1 100 ? 29.952 -2.890 -25.050 1.00 88.19 100 LEU A C 1
ATOM 748 O O . LEU A 1 100 ? 30.885 -3.172 -25.795 1.00 88.19 100 LEU A O 1
ATOM 752 N N . SER A 1 101 ? 29.386 -1.682 -25.045 1.00 85.38 101 SER A N 1
ATOM 753 C CA . SER A 1 101 ? 29.841 -0.586 -25.910 1.00 85.38 101 SER A CA 1
ATOM 754 C C . SER A 1 101 ? 31.233 -0.072 -25.530 1.00 85.38 101 SER A C 1
ATOM 756 O O . SER A 1 101 ? 31.989 0.334 -26.410 1.00 85.38 101 SER A O 1
ATOM 758 N N . LEU A 1 102 ? 31.582 -0.108 -24.238 1.00 87.31 102 LEU A N 1
ATOM 759 C CA . LEU A 1 102 ? 32.915 0.238 -23.731 1.00 87.31 102 LEU A CA 1
ATOM 760 C C . LEU A 1 102 ? 33.947 -0.855 -24.036 1.00 87.31 102 LEU A C 1
ATOM 762 O O . LEU A 1 102 ? 35.069 -0.545 -24.429 1.00 87.31 102 LEU A O 1
ATOM 766 N N . LEU A 1 103 ? 33.577 -2.127 -23.855 1.00 90.31 103 LEU A N 1
ATOM 767 C CA . LEU A 1 103 ? 34.473 -3.267 -24.077 1.00 90.31 103 LEU A CA 1
ATOM 768 C C . LEU A 1 103 ? 34.670 -3.583 -25.569 1.00 90.31 103 LEU A C 1
ATOM 770 O O . LEU A 1 103 ? 35.749 -4.020 -25.963 1.00 90.31 103 LEU A O 1
ATOM 774 N N . SER A 1 104 ? 33.642 -3.386 -26.397 1.00 84.38 104 SER A N 1
ATOM 775 C CA . SER A 1 104 ? 33.657 -3.679 -27.832 1.00 84.38 104 SER A CA 1
ATOM 776 C C . SER A 1 104 ? 33.104 -2.489 -28.630 1.00 84.38 104 SER A C 1
ATOM 778 O O . SER A 1 104 ? 31.897 -2.413 -28.905 1.00 84.38 104 SER A O 1
ATOM 780 N N . PRO A 1 105 ? 33.970 -1.536 -29.022 1.00 74.94 105 PRO A N 1
ATOM 781 C CA . PRO A 1 105 ? 33.558 -0.417 -29.857 1.00 74.94 105 PRO A CA 1
ATOM 782 C C . PRO A 1 105 ? 33.050 -0.944 -31.205 1.00 74.94 105 PRO A C 1
ATOM 784 O O . PRO A 1 105 ? 33.780 -1.584 -31.958 1.00 74.94 105 PRO A O 1
ATOM 787 N N . GLY A 1 106 ? 31.770 -0.698 -31.489 1.00 73.88 106 GLY A N 1
ATOM 788 C CA . GLY A 1 106 ? 31.072 -1.207 -32.676 1.00 73.88 106 GLY A CA 1
ATOM 789 C C . GLY A 1 106 ? 29.920 -2.169 -32.373 1.00 73.88 106 GLY A C 1
ATOM 790 O O . GLY A 1 106 ? 29.059 -2.339 -33.232 1.00 73.88 106 GLY A O 1
ATOM 791 N N . TYR A 1 107 ? 29.820 -2.715 -31.153 1.00 74.81 107 TYR A N 1
ATOM 792 C CA . TYR A 1 107 ? 28.715 -3.607 -30.762 1.00 74.81 107 TYR A CA 1
ATOM 793 C C . TYR A 1 107 ? 27.340 -2.923 -30.838 1.00 74.81 107 TYR A C 1
ATOM 795 O O . TYR A 1 107 ? 26.366 -3.511 -31.302 1.00 74.81 107 TYR A O 1
ATOM 803 N N . ALA A 1 108 ? 27.265 -1.646 -30.454 1.00 73.75 108 ALA A N 1
ATOM 804 C CA . ALA A 1 108 ? 26.044 -0.853 -30.570 1.00 73.75 108 ALA A CA 1
ATOM 805 C C . ALA A 1 108 ? 25.794 -0.303 -31.989 1.00 73.75 108 ALA A C 1
ATOM 807 O O . ALA A 1 108 ? 24.718 0.217 -32.260 1.00 73.75 108 ALA A O 1
ATOM 808 N N . GLY A 1 109 ? 26.748 -0.423 -32.917 1.00 75.06 109 GLY A N 1
ATOM 809 C CA . GLY A 1 109 ? 26.618 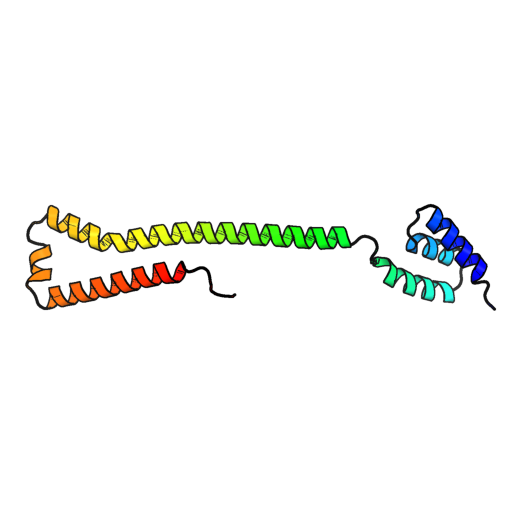0.100 -34.282 1.00 75.06 109 GLY A CA 1
ATOM 810 C C . GLY A 1 109 ? 25.386 -0.439 -35.025 1.00 75.06 109 GLY A C 1
ATOM 811 O O . GLY A 1 109 ? 24.573 0.361 -35.488 1.00 75.06 109 GLY A O 1
ATOM 812 N N . PRO A 1 110 ? 25.172 -1.769 -35.079 1.00 78.31 110 PRO A N 1
ATOM 813 C CA . PRO A 1 110 ? 23.999 -2.374 -35.710 1.00 78.31 110 PRO A CA 1
ATOM 814 C C . PRO A 1 110 ? 22.651 -1.940 -35.116 1.00 78.31 110 PRO A C 1
ATOM 816 O O . PRO A 1 110 ? 21.650 -1.942 -35.837 1.00 78.31 110 PRO A O 1
ATOM 819 N N . LEU A 1 111 ? 22.602 -1.536 -33.839 1.00 71.88 111 LEU A N 1
ATOM 820 C CA . LEU A 1 111 ? 21.377 -1.008 -33.222 1.00 71.88 111 LEU A CA 1
ATOM 821 C C . LEU A 1 111 ? 20.924 0.301 -33.886 1.00 71.88 111 LEU A C 1
ATOM 823 O O . LEU A 1 111 ? 19.724 0.518 -34.028 1.00 71.88 111 LEU A O 1
ATOM 827 N N . PHE A 1 112 ? 21.867 1.123 -34.355 1.00 76.25 112 PHE A N 1
ATOM 828 C CA . PHE A 1 112 ? 21.593 2.427 -34.969 1.00 76.25 112 PHE A CA 1
ATOM 829 C C . PHE A 1 112 ? 21.677 2.438 -36.497 1.00 76.25 112 PHE A C 1
ATOM 831 O O . PHE A 1 112 ? 21.286 3.420 -37.118 1.00 76.25 112 PHE A O 1
ATOM 838 N N . THR A 1 113 ? 22.195 1.387 -37.133 1.00 80.38 113 THR A N 1
ATOM 839 C CA . THR A 1 113 ? 22.355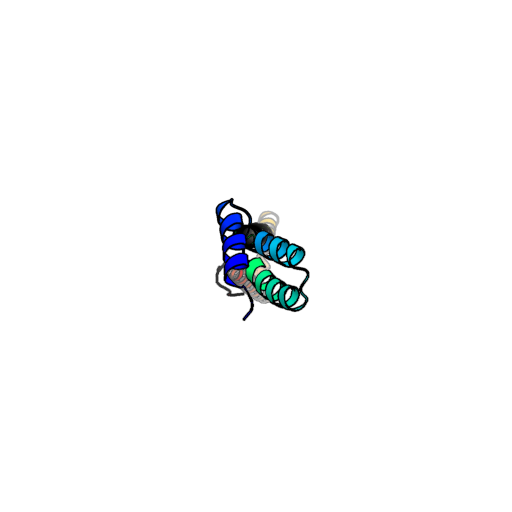 1.344 -38.598 1.00 80.38 113 THR A CA 1
ATOM 840 C C . THR A 1 113 ? 21.379 0.395 -39.286 1.00 80.38 113 THR A C 1
ATOM 842 O O . THR A 1 113 ? 21.069 0.584 -40.460 1.00 80.38 113 THR A O 1
ATOM 845 N N . THR A 1 114 ? 20.845 -0.598 -38.571 1.00 86.00 114 THR A N 1
ATOM 846 C CA . THR A 1 114 ? 19.966 -1.626 -39.150 1.00 86.00 114 THR A CA 1
ATOM 847 C C . THR A 1 114 ? 18.498 -1.348 -38.826 1.00 86.00 114 THR A C 1
ATOM 849 O O . THR A 1 114 ? 18.172 -0.894 -37.728 1.00 86.00 114 THR A O 1
ATOM 852 N N . SER A 1 115 ? 17.578 -1.674 -39.739 1.00 82.00 115 SER A N 1
ATOM 853 C CA . SER A 1 115 ? 16.125 -1.551 -39.509 1.00 82.00 115 SER A CA 1
ATOM 854 C C . SER A 1 115 ? 15.645 -2.384 -38.311 1.00 82.00 115 SER A C 1
ATOM 856 O O . SER A 1 115 ? 14.855 -1.907 -37.497 1.00 82.00 115 SER A O 1
ATOM 858 N N . ALA A 1 116 ? 16.188 -3.593 -38.145 1.00 82.88 116 ALA A N 1
ATOM 859 C CA . ALA A 1 116 ? 15.936 -4.442 -36.980 1.00 82.88 116 ALA A CA 1
ATOM 860 C C . ALA A 1 116 ? 16.467 -3.830 -35.668 1.00 82.88 116 ALA A C 1
ATOM 862 O O . ALA A 1 116 ? 15.822 -3.949 -34.628 1.00 82.88 116 ALA A O 1
ATOM 863 N N . GLY A 1 117 ? 17.609 -3.137 -35.719 1.00 82.31 117 GLY A N 1
ATOM 864 C CA . GLY A 1 117 ? 18.207 -2.460 -34.567 1.00 82.31 117 GLY A CA 1
ATOM 865 C C . GLY A 1 117 ? 17.333 -1.324 -34.039 1.00 82.31 117 GLY A C 1
ATOM 866 O O . GLY A 1 117 ? 17.053 -1.258 -32.841 1.00 82.31 117 GLY A O 1
ATOM 867 N N . HIS A 1 118 ? 16.805 -0.498 -34.943 1.00 84.56 118 HIS A N 1
ATOM 868 C CA . HIS A 1 118 ? 15.857 0.558 -34.591 1.00 84.56 118 HIS A CA 1
ATOM 869 C C . HIS A 1 118 ? 14.578 -0.014 -33.975 1.00 84.56 118 HIS A C 1
ATOM 871 O O . HIS A 1 118 ? 14.124 0.480 -32.945 1.00 84.56 118 HIS A O 1
ATOM 877 N N . ALA A 1 119 ? 14.024 -1.082 -34.560 1.00 85.19 119 ALA A N 1
ATOM 878 C CA . ALA A 1 119 ? 12.830 -1.737 -34.032 1.00 85.19 119 ALA A CA 1
ATOM 879 C C . ALA A 1 119 ? 13.051 -2.270 -32.605 1.00 85.19 119 ALA A C 1
ATOM 881 O O . ALA A 1 119 ? 12.256 -1.978 -31.714 1.00 85.19 119 ALA A O 1
ATOM 882 N N . LEU A 1 120 ? 14.156 -2.983 -32.360 1.00 84.06 120 LEU A N 1
ATOM 883 C CA . LEU A 1 120 ? 14.504 -3.503 -31.032 1.00 84.06 120 LEU A CA 1
ATOM 884 C C . LEU A 1 120 ? 14.752 -2.386 -30.013 1.00 84.06 120 LEU A C 1
ATOM 886 O O . LEU A 1 120 ? 14.327 -2.499 -28.865 1.00 84.06 120 LEU A O 1
ATOM 890 N N . THR A 1 121 ? 15.385 -1.292 -30.436 1.00 85.69 121 THR A N 1
ATOM 891 C CA . THR A 1 121 ? 15.641 -0.133 -29.571 1.00 85.69 121 THR A CA 1
ATOM 892 C C . THR A 1 121 ? 14.338 0.551 -29.166 1.00 85.69 121 THR A C 1
ATOM 894 O O . THR A 1 121 ? 14.140 0.834 -27.988 1.00 85.69 121 THR A O 1
ATOM 897 N N . ILE A 1 122 ? 13.421 0.767 -30.116 1.00 88.12 122 ILE A N 1
ATOM 898 C CA . ILE A 1 122 ? 12.098 1.347 -29.848 1.00 88.12 122 ILE A CA 1
ATOM 899 C C . ILE A 1 122 ? 11.299 0.439 -28.911 1.00 88.12 122 ILE A C 1
ATOM 901 O O . ILE A 1 122 ? 10.745 0.919 -27.925 1.00 88.12 122 ILE A O 1
ATOM 905 N N . VAL A 1 123 ? 11.276 -0.871 -29.172 1.00 88.69 123 VAL A N 1
ATOM 906 C CA . VAL A 1 123 ? 10.597 -1.853 -28.314 1.00 88.69 123 VAL A CA 1
ATOM 907 C C . VAL A 1 123 ? 11.175 -1.837 -26.897 1.00 88.69 123 VAL A C 1
ATOM 909 O O . VAL A 1 123 ? 10.414 -1.786 -25.934 1.00 88.69 123 VAL A O 1
ATOM 912 N N . GLY A 1 124 ? 12.503 -1.807 -26.754 1.00 86.69 124 GLY A N 1
ATOM 913 C CA . GLY A 1 124 ? 13.173 -1.703 -25.457 1.00 86.69 124 GLY A CA 1
ATOM 914 C C . GLY A 1 124 ? 12.844 -0.405 -24.717 1.00 86.69 124 GLY A C 1
ATOM 915 O O . GLY A 1 124 ? 12.573 -0.436 -23.519 1.00 86.69 124 GLY A O 1
ATOM 916 N N . LEU A 1 125 ? 12.791 0.724 -25.428 1.00 88.00 125 LEU A N 1
ATOM 917 C CA . LEU A 1 125 ? 12.391 2.020 -24.871 1.00 88.00 125 LEU A CA 1
ATOM 918 C C . LEU A 1 125 ? 10.942 2.009 -24.379 1.00 88.00 125 LEU A C 1
ATOM 920 O O . LEU A 1 125 ? 10.666 2.486 -23.281 1.00 88.00 125 LEU A O 1
ATOM 924 N N . VAL A 1 126 ? 10.027 1.434 -25.162 1.00 90.94 126 VAL A N 1
ATOM 925 C CA . VAL A 1 126 ? 8.609 1.307 -24.797 1.00 90.94 126 VAL A CA 1
ATOM 926 C C . VAL A 1 126 ? 8.438 0.388 -23.589 1.00 90.94 126 VAL A C 1
ATOM 928 O O . VAL A 1 126 ? 7.740 0.758 -22.650 1.00 90.94 126 VAL A O 1
ATOM 931 N N . LEU A 1 127 ? 9.102 -0.770 -23.567 1.00 88.06 127 LEU A N 1
ATOM 932 C CA . LEU A 1 127 ? 9.079 -1.698 -22.430 1.00 88.06 127 LEU A CA 1
ATOM 933 C C . LEU A 1 127 ? 9.682 -1.077 -21.167 1.00 88.06 127 LEU A C 1
ATOM 935 O O . LEU A 1 127 ? 9.105 -1.210 -20.091 1.00 88.06 127 LEU A O 1
ATOM 939 N N . GLY A 1 128 ? 10.802 -0.362 -21.292 1.00 87.56 128 GLY A N 1
ATOM 940 C CA . GLY A 1 128 ? 11.425 0.354 -20.181 1.00 87.56 128 GLY A CA 1
ATOM 941 C C . GLY A 1 128 ? 10.524 1.463 -19.636 1.00 87.56 128 GLY A C 1
ATOM 942 O O . GLY A 1 128 ? 10.308 1.545 -18.429 1.00 87.56 128 GLY A O 1
ATOM 943 N N . ALA A 1 129 ? 9.930 2.273 -20.516 1.00 88.19 129 ALA A N 1
ATOM 944 C CA . ALA A 1 129 ? 8.984 3.318 -20.132 1.00 88.19 129 ALA A CA 1
ATOM 945 C C . ALA A 1 129 ? 7.709 2.741 -19.494 1.00 88.19 129 ALA A C 1
ATOM 947 O O . ALA A 1 129 ? 7.236 3.268 -18.486 1.00 88.19 129 ALA A O 1
ATOM 948 N N . ALA A 1 130 ? 7.178 1.640 -20.034 1.00 88.75 130 ALA A N 1
ATOM 949 C CA . ALA A 1 130 ? 6.024 0.937 -19.482 1.00 88.75 130 ALA A CA 1
ATOM 950 C C . ALA A 1 130 ? 6.333 0.348 -18.101 1.00 88.75 130 ALA A C 1
ATOM 952 O O . ALA A 1 130 ? 5.562 0.552 -17.165 1.00 88.75 130 ALA A O 1
ATOM 953 N N . GLY A 1 131 ? 7.483 -0.310 -17.941 1.00 85.12 131 GLY A N 1
ATOM 954 C CA . GLY A 1 131 ? 7.932 -0.842 -16.658 1.00 85.12 131 GLY A CA 1
ATOM 955 C C . GLY A 1 131 ? 8.136 0.263 -15.620 1.00 85.12 131 GLY A C 1
ATOM 956 O O . GLY A 1 131 ? 7.672 0.149 -14.489 1.00 85.12 131 GLY A O 1
ATOM 957 N N . TRP A 1 132 ? 8.774 1.369 -16.000 1.00 84.81 132 TRP A N 1
ATOM 958 C CA . TRP A 1 132 ? 8.980 2.523 -15.122 1.00 84.81 132 TRP A CA 1
ATOM 959 C C . TRP A 1 132 ? 7.660 3.199 -14.729 1.00 84.81 132 TRP A C 1
ATOM 961 O O . TRP A 1 132 ? 7.481 3.610 -13.579 1.00 84.81 132 TRP A O 1
ATOM 971 N N . GLY A 1 133 ? 6.715 3.278 -15.669 1.00 87.19 133 GLY A N 1
ATOM 972 C CA . GLY A 1 133 ? 5.350 3.739 -15.433 1.00 87.19 133 GLY A CA 1
ATOM 973 C C . GLY A 1 133 ? 4.590 2.829 -14.470 1.00 87.19 133 GLY A C 1
ATOM 974 O O . GLY A 1 133 ? 3.967 3.329 -13.537 1.00 87.19 133 GLY A O 1
ATOM 975 N N . TRP A 1 134 ? 4.703 1.509 -14.630 1.00 83.38 134 TRP A N 1
ATOM 976 C CA . TRP A 1 134 ? 4.111 0.515 -13.731 1.00 83.38 134 TRP A CA 1
ATOM 977 C C . TRP A 1 134 ? 4.673 0.636 -12.309 1.00 83.38 134 TRP A C 1
ATOM 979 O O . TRP A 1 134 ? 3.925 0.649 -11.332 1.00 83.38 134 TRP A O 1
ATOM 989 N N . LEU A 1 135 ? 5.991 0.809 -12.188 1.00 81.88 135 LEU A N 1
ATOM 990 C CA . LEU A 1 135 ? 6.685 0.948 -10.907 1.00 81.88 135 LEU A CA 1
ATOM 991 C C . LEU A 1 135 ? 6.284 2.245 -10.181 1.00 81.88 135 LEU A C 1
ATOM 993 O O . LEU A 1 135 ? 6.112 2.237 -8.963 1.00 81.88 135 LEU A O 1
ATOM 997 N N . ARG A 1 136 ? 6.040 3.337 -10.926 1.00 79.62 136 ARG A N 1
ATOM 998 C CA . ARG A 1 136 ? 5.423 4.569 -10.393 1.00 79.62 136 ARG A CA 1
ATOM 999 C C . ARG A 1 136 ? 3.945 4.418 -10.052 1.00 79.62 136 ARG A C 1
ATOM 1001 O O . ARG A 1 136 ? 3.475 5.040 -9.104 1.00 79.62 136 ARG A O 1
ATOM 1008 N N . ALA A 1 137 ? 3.187 3.664 -10.841 1.00 78.19 137 ALA A N 1
ATOM 1009 C CA . ALA A 1 137 ? 1.760 3.475 -10.603 1.00 78.19 137 ALA A CA 1
ATOM 1010 C C . ALA A 1 137 ? 1.525 2.729 -9.284 1.00 78.19 137 ALA A C 1
ATOM 1012 O O . ALA A 1 137 ? 0.668 3.128 -8.501 1.00 78.19 137 ALA A O 1
ATOM 1013 N N . LEU A 1 138 ? 2.370 1.739 -8.983 1.00 71.00 138 LEU A N 1
ATOM 1014 C CA . LEU A 1 138 ? 2.360 1.010 -7.715 1.00 71.00 138 LEU A CA 1
ATOM 1015 C C . LEU A 1 138 ? 2.791 1.872 -6.511 1.00 71.00 138 LEU A C 1
ATOM 1017 O O . LEU A 1 138 ? 2.645 1.452 -5.368 1.00 71.00 138 LEU A O 1
ATOM 1021 N N . SER A 1 139 ? 3.354 3.066 -6.734 1.00 64.44 139 SER A N 1
ATOM 1022 C CA . SER A 1 139 ? 3.815 3.971 -5.675 1.00 64.44 139 SER A CA 1
ATOM 1023 C C . SER A 1 139 ? 2.899 5.149 -5.390 1.00 64.44 139 SER A C 1
ATOM 1025 O O . SER A 1 139 ? 3.271 5.991 -4.578 1.00 64.44 139 SER A O 1
ATOM 1027 N N . ARG A 1 140 ? 1.728 5.237 -6.028 1.00 65.44 140 ARG A N 1
ATOM 1028 C CA . ARG A 1 140 ? 0.712 6.224 -5.652 1.00 65.44 140 ARG A CA 1
ATOM 1029 C C . ARG A 1 140 ? -0.132 5.642 -4.511 1.00 65.44 140 ARG A C 1
ATOM 1031 O O . ARG A 1 140 ? -0.901 4.719 -4.768 1.00 65.44 140 ARG A O 1
ATOM 1038 N N . PRO A 1 141 ? 0.005 6.142 -3.269 1.00 57.16 141 PRO A N 1
ATOM 1039 C CA . PRO A 1 141 ? -0.845 5.718 -2.167 1.00 57.16 141 PRO A CA 1
ATOM 1040 C C . PRO A 1 141 ? -2.239 6.294 -2.425 1.00 57.16 141 PRO A C 1
ATOM 1042 O O . PRO A 1 141 ? -2.411 7.512 -2.433 1.00 57.16 141 PRO A O 1
ATOM 1045 N N . GLY A 1 142 ? -3.209 5.435 -2.730 1.00 58.41 142 GLY A N 1
ATOM 1046 C CA . GLY A 1 142 ? -4.572 5.880 -3.020 1.00 58.41 142 GLY A CA 1
ATOM 1047 C C . GLY A 1 142 ? -5.521 4.842 -3.615 1.00 58.41 142 GLY A C 1
ATOM 1048 O O . GLY A 1 142 ? -6.581 5.243 -4.084 1.00 58.41 142 GLY A O 1
ATOM 1049 N N . MET A 1 143 ? -5.187 3.545 -3.632 1.00 57.88 143 MET A N 1
ATOM 1050 C CA . MET A 1 143 ? -6.213 2.535 -3.911 1.00 57.88 143 MET A CA 1
ATOM 1051 C C . MET A 1 143 ? -6.986 2.264 -2.616 1.00 57.88 143 MET A C 1
ATOM 1053 O O . MET A 1 143 ? -6.364 1.786 -1.666 1.00 57.88 143 MET A O 1
ATOM 1057 N N . PRO A 1 144 ? -8.290 2.593 -2.544 1.00 48.31 144 PRO A N 1
ATOM 1058 C CA . PRO A 1 144 ? -9.137 2.084 -1.477 1.00 48.31 144 PRO A CA 1
ATOM 1059 C C . PRO A 1 144 ? -9.190 0.558 -1.626 1.00 48.31 144 PRO A C 1
ATOM 1061 O O . PRO A 1 144 ? -9.548 0.063 -2.699 1.00 48.31 144 PRO A O 1
ATOM 1064 N N . LEU A 1 145 ? -8.750 -0.159 -0.590 1.00 50.53 145 LEU A N 1
ATOM 1065 C CA . LEU A 1 145 ? -9.156 -1.548 -0.375 1.00 50.53 145 LEU A CA 1
ATOM 1066 C C . LEU A 1 145 ? -10.632 -1.570 0.032 1.00 50.53 145 LEU A C 1
ATOM 1068 O O . LEU A 1 145 ? -11.041 -0.642 0.770 1.00 50.53 145 LEU A O 1
#

pLDDT: mean 75.07, std 13.11, range [45.53, 94.88]

Radius of gyration: 37.39 Å; chains: 1; bounding box: 82×26×91 Å

Secondary structure (DSSP, 8-state):
---HHHHHHHHHHHHHTT--HHHHHHHHHHHHT-HHHHHHHHHHHHHHGGGSHHHHHHHHHHHHHHHHHHHHHHHHHHHHHHHHHHHHHHHHHHHHHHHHHHHSTTTTHHHHHSHHHHHHHHHHHHHHHHHHHHHHHTT-S----